Protein AF-K6Z0N6-F1 (afdb_monomer_lite)

Organism: NCBI:txid493475

pLDDT: mean 85.11, std 9.72, range [47.91, 92.19]

Sequence (60 aa):
MSCLTRKLQQKLTRYVQKNSSRFLSNDPEYIHEELVNKGVCPSDVTTDQIIIILKEAKVS

Secondary structure (DSSP, 8-state):
-PPPPHHHHHHHHHHHHHTGGG-S---HHHHHHHHHHTTSS-TT--HHHHHHHHHHHHT-

Radius of gyration: 10.32 Å; chains: 1; bounding box: 27×23×20 Å

Foldseek 3Di:
DPDPDPVLLVQLLVVCLVCVVVDPDPQLVSVQVVCVVVVSDDPPDDSVSSVVSSVSSVVD

Structure (mmCIF, N/CA/C/O backbone):
data_AF-K6Z0N6-F1
#
_entry.id   AF-K6Z0N6-F1
#
loop_
_atom_site.group_PDB
_atom_site.id
_atom_site.type_symbol
_atom_site.label_atom_id
_atom_site.label_alt_id
_atom_site.label_comp_id
_atom_site.label_asym_id
_atom_site.label_entity_id
_atom_site.label_seq_id
_atom_site.pdbx_PDB_ins_code
_atom_site.Cartn_x
_atom_site.Cartn_y
_atom_site.Cartn_z
_atom_site.occupancy
_atom_site.B_iso_or_equiv
_atom_site.auth_seq_id
_atom_site.auth_comp_id
_atom_site.auth_asym_id
_atom_site.auth_atom_id
_atom_site.pdbx_PDB_model_num
ATOM 1 N N . MET A 1 1 ? 15.715 5.639 -5.094 1.00 47.91 1 MET A N 1
ATOM 2 C CA . MET A 1 1 ? 14.389 6.268 -4.924 1.00 47.91 1 MET A CA 1
ATOM 3 C C . MET A 1 1 ? 13.654 6.264 -6.257 1.00 47.91 1 MET A C 1
ATOM 5 O O . MET A 1 1 ? 13.792 7.202 -7.030 1.00 47.91 1 MET A O 1
ATOM 9 N N . SER A 1 2 ? 12.911 5.200 -6.556 1.00 54.31 2 SER A N 1
ATOM 10 C CA . SER A 1 2 ? 11.854 5.254 -7.568 1.00 54.31 2 SER A CA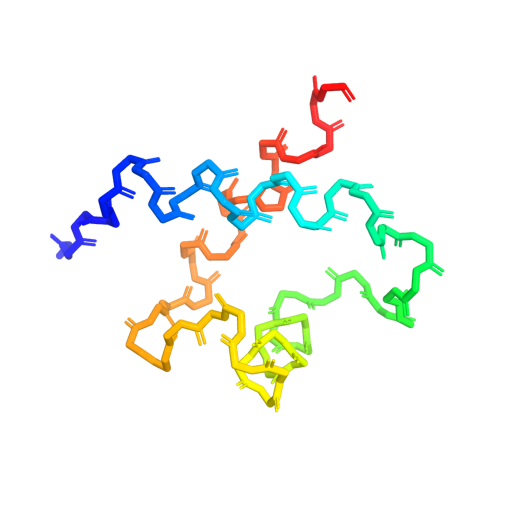 1
ATOM 11 C C . SER A 1 2 ? 10.675 5.998 -6.935 1.00 54.31 2 SER A C 1
ATOM 13 O O . SER A 1 2 ? 10.155 5.590 -5.903 1.00 54.31 2 SER A O 1
ATOM 15 N N . CYS A 1 3 ? 10.310 7.160 -7.468 1.00 64.06 3 CYS A N 1
ATOM 16 C CA . CYS A 1 3 ? 9.125 7.884 -7.017 1.00 64.06 3 CYS A CA 1
ATOM 17 C C . CYS A 1 3 ? 7.897 7.200 -7.632 1.00 64.06 3 CYS A C 1
ATOM 19 O O . CYS A 1 3 ? 7.847 7.042 -8.854 1.00 64.06 3 CYS A O 1
ATOM 21 N N . LEU A 1 4 ? 6.925 6.770 -6.816 1.00 76.88 4 LEU A N 1
ATOM 22 C CA . LEU A 1 4 ? 5.648 6.292 -7.346 1.00 76.88 4 LEU A CA 1
ATOM 23 C C . LEU A 1 4 ? 5.022 7.395 -8.190 1.00 76.88 4 LEU A C 1
ATOM 25 O O . LEU A 1 4 ? 5.057 8.575 -7.838 1.00 76.88 4 LEU A O 1
ATOM 29 N N . THR A 1 5 ? 4.387 7.021 -9.297 1.00 83.81 5 THR A N 1
ATOM 30 C CA . THR A 1 5 ? 3.602 8.011 -10.030 1.00 83.81 5 THR A CA 1
ATOM 31 C C . THR A 1 5 ? 2.503 8.548 -9.108 1.00 83.81 5 THR A C 1
ATOM 33 O O . THR A 1 5 ? 1.813 7.782 -8.431 1.00 83.81 5 THR A O 1
ATOM 36 N N . ARG A 1 6 ? 2.285 9.869 -9.108 1.00 84.44 6 ARG A N 1
ATOM 37 C CA . ARG A 1 6 ? 1.233 10.524 -8.305 1.00 84.44 6 ARG A CA 1
ATOM 38 C C . ARG A 1 6 ? -0.142 9.867 -8.488 1.00 84.44 6 ARG A C 1
ATOM 40 O O . ARG A 1 6 ? -0.934 9.794 -7.554 1.00 84.44 6 ARG A O 1
ATOM 47 N N . LYS A 1 7 ? -0.416 9.355 -9.692 1.00 86.25 7 LYS A N 1
ATOM 48 C CA . LYS A 1 7 ? -1.648 8.629 -10.025 1.00 86.25 7 LYS A CA 1
ATOM 49 C C . LYS A 1 7 ? -1.762 7.299 -9.274 1.00 86.25 7 LYS A C 1
ATOM 51 O O . LYS A 1 7 ? -2.843 6.980 -8.783 1.00 86.25 7 LYS A O 1
ATOM 56 N N . LEU A 1 8 ? -0.674 6.531 -9.190 1.00 87.94 8 LEU A N 1
ATOM 57 C CA . LEU A 1 8 ? -0.641 5.269 -8.453 1.00 87.94 8 LEU A CA 1
ATOM 58 C C . LEU A 1 8 ? -0.816 5.512 -6.954 1.00 87.94 8 LEU A C 1
ATOM 60 O O . LEU A 1 8 ? -1.679 4.888 -6.344 1.00 87.94 8 LEU A O 1
ATOM 64 N N . GLN A 1 9 ? -0.088 6.483 -6.402 1.00 88.12 9 GLN A N 1
ATOM 65 C CA . GLN A 1 9 ? -0.217 6.883 -5.002 1.00 88.12 9 GLN A CA 1
ATOM 66 C C . GLN A 1 9 ? -1.667 7.255 -4.665 1.00 88.12 9 GLN A C 1
ATOM 68 O O . GLN A 1 9 ? -2.271 6.635 -3.801 1.00 88.12 9 GLN A O 1
ATOM 73 N N . GLN A 1 10 ? -2.295 8.151 -5.436 1.00 89.69 10 GLN A N 1
ATOM 74 C CA . GLN A 1 10 ? -3.703 8.519 -5.232 1.00 89.69 10 GLN A CA 1
ATOM 75 C C . GLN A 1 10 ? -4.669 7.332 -5.339 1.00 89.69 10 GLN A C 1
ATOM 77 O O . GLN A 1 10 ? -5.645 7.263 -4.589 1.00 89.69 10 GLN A O 1
ATOM 82 N N . LYS A 1 11 ? -4.437 6.407 -6.279 1.00 90.44 11 LYS A N 1
ATOM 83 C CA . LYS A 1 11 ? -5.263 5.201 -6.432 1.00 90.44 11 LYS A CA 1
ATOM 84 C C . LYS A 1 11 ? -5.158 4.313 -5.190 1.00 90.44 11 LYS A C 1
ATOM 86 O O . LYS A 1 11 ? -6.190 3.860 -4.697 1.00 90.44 11 LYS A O 1
ATOM 91 N N . LEU A 1 12 ? -3.943 4.096 -4.687 1.00 90.62 12 LEU A N 1
ATOM 92 C CA . LEU A 1 12 ? -3.687 3.289 -3.496 1.00 90.62 12 LEU A CA 1
ATOM 93 C C . LEU A 1 12 ? -4.256 3.955 -2.243 1.00 90.62 12 LEU A C 1
ATOM 95 O O . LEU A 1 12 ? -5.011 3.308 -1.524 1.00 90.62 12 LEU A O 1
ATOM 99 N N . THR A 1 13 ? -4.020 5.254 -2.043 1.00 90.81 13 THR A N 1
ATOM 100 C CA . THR A 1 13 ? -4.569 6.022 -0.914 1.00 90.81 13 THR A CA 1
ATOM 101 C C . THR A 1 13 ? -6.093 5.915 -0.863 1.00 90.81 13 THR A C 1
ATOM 103 O O . THR A 1 13 ? -6.647 5.511 0.156 1.00 90.81 13 THR A O 1
ATOM 106 N N . ARG A 1 14 ? -6.788 6.161 -1.985 1.00 91.31 14 ARG A N 1
ATOM 107 C CA . ARG A 1 14 ? -8.257 6.034 -2.057 1.00 91.31 14 ARG A CA 1
ATOM 108 C C . ARG A 1 14 ? -8.739 4.612 -1.787 1.00 91.31 14 ARG A C 1
ATOM 110 O O . ARG A 1 14 ? -9.782 4.423 -1.164 1.00 91.31 14 ARG A O 1
ATOM 117 N N . TYR A 1 15 ? -8.018 3.609 -2.291 1.00 90.81 15 TYR A N 1
ATOM 118 C CA . TYR A 1 15 ? -8.387 2.216 -2.072 1.00 90.81 15 TYR A CA 1
ATOM 119 C C . TYR A 1 15 ? -8.256 1.842 -0.597 1.00 90.81 15 TYR A C 1
ATOM 121 O O . TYR A 1 15 ? -9.202 1.299 -0.028 1.00 90.81 15 TYR A O 1
ATOM 129 N N . VAL A 1 16 ? -7.119 2.164 0.022 1.00 89.00 16 VAL A N 1
ATOM 130 C CA . VAL A 1 16 ? -6.871 1.917 1.444 1.00 89.00 16 VAL A CA 1
ATOM 131 C C . VAL A 1 16 ? -7.919 2.629 2.293 1.00 89.00 16 VAL A C 1
ATOM 133 O O . VAL A 1 16 ? -8.517 1.995 3.151 1.00 89.00 16 VAL A O 1
ATOM 136 N N . GLN A 1 17 ? -8.217 3.901 2.015 1.00 89.19 17 GLN A N 1
ATOM 137 C CA . GLN A 1 17 ? -9.249 4.659 2.733 1.00 89.19 17 GLN A CA 1
ATOM 138 C C . GLN A 1 17 ? -10.619 3.982 2.670 1.00 89.19 17 GLN A C 1
ATOM 140 O O . GLN A 1 17 ? -11.262 3.775 3.696 1.00 89.19 17 GLN A O 1
ATOM 145 N N . LYS A 1 18 ? -11.056 3.581 1.469 1.00 88.81 18 LYS A N 1
ATOM 146 C CA . LYS A 1 18 ? -12.365 2.945 1.262 1.00 88.81 18 LYS A CA 1
ATOM 147 C C . LYS A 1 18 ? -12.466 1.547 1.884 1.00 88.81 18 LYS A C 1
ATOM 149 O O . LYS A 1 18 ? -13.569 1.086 2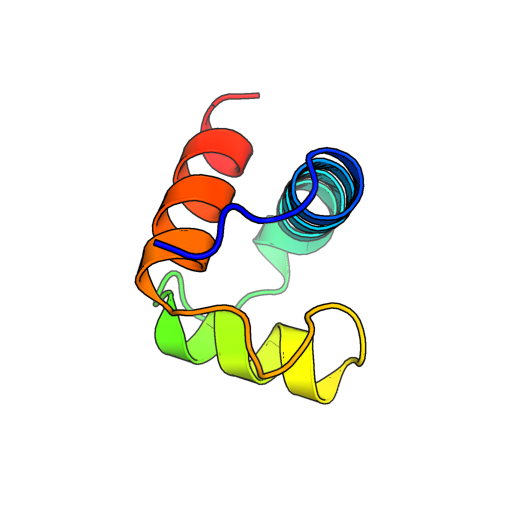.165 1.00 88.81 18 LYS A O 1
ATOM 154 N N . ASN A 1 19 ? -11.339 0.860 2.057 1.00 87.69 19 ASN A N 1
ATOM 155 C CA . ASN A 1 19 ? -11.281 -0.518 2.545 1.00 87.69 19 ASN A CA 1
ATOM 156 C C . ASN A 1 19 ? -10.589 -0.629 3.911 1.00 87.69 19 ASN A C 1
ATOM 158 O O . ASN A 1 19 ? -10.215 -1.729 4.300 1.00 87.69 19 ASN A O 1
ATOM 162 N N . SER A 1 20 ? -10.434 0.474 4.645 1.00 81.56 20 SER A N 1
ATOM 163 C CA . SER A 1 20 ? -9.666 0.526 5.895 1.00 81.56 20 SER A CA 1
ATOM 164 C C . SER A 1 20 ? -10.159 -0.477 6.944 1.00 81.56 20 SER A C 1
ATOM 166 O O . SER A 1 20 ? -9.353 -1.085 7.636 1.00 81.56 20 SER A O 1
ATOM 168 N N . SER A 1 21 ? -11.470 -0.724 6.999 1.00 83.19 21 SER A N 1
ATOM 169 C CA . SER A 1 21 ? -12.102 -1.712 7.883 1.00 83.19 21 SER A CA 1
ATOM 170 C C . SER A 1 21 ? -11.947 -3.172 7.442 1.00 83.19 21 SER A C 1
ATOM 172 O O . SER A 1 21 ? -12.336 -4.072 8.182 1.00 83.19 21 SER A O 1
ATOM 174 N N . ARG A 1 22 ? -11.434 -3.427 6.232 1.00 83.25 22 ARG A N 1
ATOM 175 C CA . ARG A 1 22 ? -11.255 -4.780 5.678 1.00 83.25 22 ARG A CA 1
ATOM 176 C C . ARG A 1 22 ? -9.871 -5.355 5.944 1.00 83.25 22 ARG A C 1
ATOM 178 O O . ARG A 1 22 ? -9.704 -6.562 5.806 1.00 83.25 22 ARG A O 1
ATOM 185 N N . PHE A 1 23 ? -8.903 -4.516 6.300 1.00 82.19 23 PHE A N 1
ATOM 186 C CA . PHE A 1 23 ? -7.575 -4.985 6.664 1.00 82.19 23 PHE A CA 1
ATOM 187 C C . PHE A 1 23 ? -7.617 -5.556 8.081 1.00 82.19 23 PHE A C 1
ATOM 189 O O . PHE A 1 23 ? -8.035 -4.885 9.023 1.00 82.19 23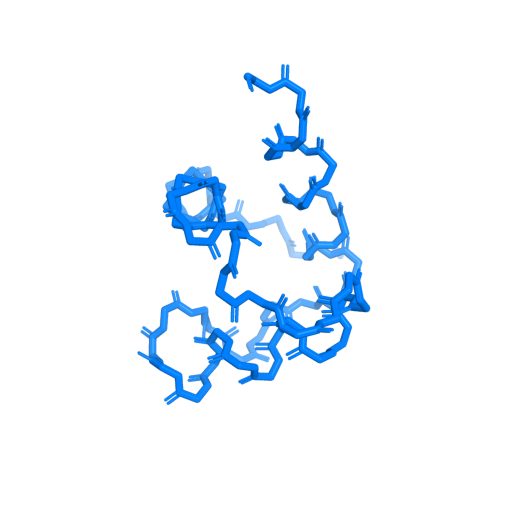 PHE A O 1
ATOM 196 N N . LEU A 1 24 ? -7.182 -6.808 8.225 1.00 79.62 24 LEU A N 1
ATOM 197 C CA . LEU A 1 24 ? -7.115 -7.499 9.517 1.00 79.62 24 LEU A CA 1
ATOM 198 C C . LEU A 1 24 ? -5.948 -7.005 10.384 1.00 79.62 24 LEU A C 1
ATOM 200 O O . LEU A 1 24 ? -5.944 -7.206 11.596 1.00 79.62 24 LEU A O 1
ATOM 204 N N . SER A 1 25 ? -4.968 -6.350 9.761 1.00 82.81 25 SER A N 1
ATOM 205 C CA . SER A 1 25 ? -3.788 -5.787 10.403 1.00 82.81 25 SER A CA 1
ATOM 206 C C . SER A 1 25 ? -3.489 -4.397 9.845 1.00 82.81 25 SER A C 1
ATOM 208 O O . SER A 1 25 ? -3.761 -4.109 8.682 1.00 82.81 25 SER A O 1
ATOM 210 N N . ASN A 1 26 ? -2.895 -3.544 10.681 1.00 81.44 26 ASN A N 1
ATOM 211 C CA . ASN A 1 26 ? -2.311 -2.263 10.267 1.00 81.44 26 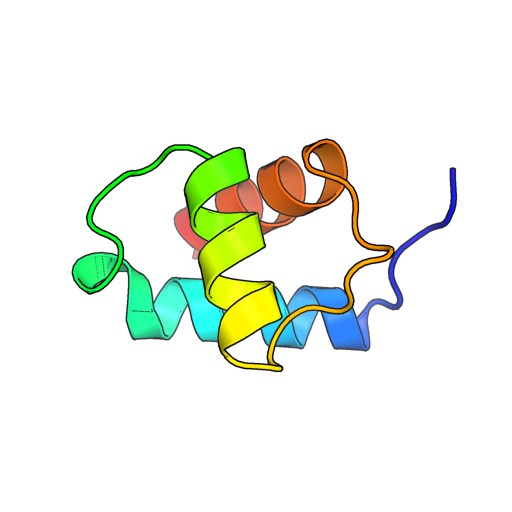ASN A CA 1
ATOM 212 C C . ASN A 1 26 ? -0.847 -2.404 9.819 1.00 81.44 26 ASN A C 1
ATOM 214 O O . ASN A 1 26 ? -0.185 -1.391 9.581 1.00 81.44 26 ASN A O 1
ATOM 218 N N . ASP A 1 27 ? -0.343 -3.636 9.766 1.00 88.25 27 ASP A N 1
ATOM 219 C CA . ASP A 1 27 ? 1.009 -3.942 9.335 1.00 88.25 27 ASP A CA 1
ATOM 220 C C . ASP A 1 27 ? 1.200 -3.614 7.837 1.00 88.25 27 ASP A C 1
ATOM 222 O O . ASP A 1 27 ? 0.455 -4.128 6.995 1.00 88.25 27 ASP A O 1
ATOM 226 N N . PRO A 1 28 ? 2.159 -2.740 7.481 1.00 88.44 28 PRO A N 1
ATOM 227 C CA . PRO A 1 28 ? 2.400 -2.343 6.099 1.00 88.44 28 PRO A CA 1
ATOM 228 C C . PRO A 1 28 ? 2.778 -3.501 5.173 1.00 88.44 28 PRO A C 1
ATOM 230 O O . PRO A 1 28 ? 2.405 -3.457 4.002 1.00 88.44 28 PRO A O 1
ATOM 233 N N . GLU A 1 29 ? 3.494 -4.515 5.668 1.00 90.50 29 GLU A N 1
ATOM 234 C CA . GLU A 1 29 ? 3.896 -5.681 4.870 1.00 90.50 29 GLU A CA 1
ATOM 235 C C . GLU A 1 29 ? 2.683 -6.544 4.524 1.00 90.50 29 GLU A C 1
ATOM 237 O O . GLU A 1 29 ? 2.444 -6.825 3.349 1.00 90.50 29 GLU A O 1
ATOM 242 N N . TYR A 1 30 ? 1.850 -6.852 5.522 1.00 90.81 30 TYR A N 1
ATOM 243 C CA . TYR A 1 30 ? 0.576 -7.535 5.309 1.00 90.81 30 TYR A CA 1
ATOM 244 C C . TYR A 1 30 ? -0.334 -6.784 4.321 1.00 90.81 30 TYR A C 1
ATOM 246 O O . TYR A 1 30 ? -0.869 -7.369 3.377 1.00 90.81 30 TYR A O 1
ATOM 254 N N . ILE A 1 31 ? -0.501 -5.467 4.499 1.00 89.62 31 ILE A N 1
ATOM 255 C CA . ILE A 1 31 ? -1.343 -4.663 3.602 1.00 89.62 31 ILE A CA 1
ATOM 256 C C . ILE A 1 31 ? -0.757 -4.644 2.185 1.00 89.62 31 ILE A C 1
ATOM 258 O O . ILE A 1 31 ? -1.509 -4.727 1.213 1.00 89.62 31 ILE A O 1
ATOM 262 N N . HIS A 1 32 ? 0.566 -4.547 2.046 1.00 92.19 32 HIS A N 1
ATOM 263 C CA . HIS A 1 32 ? 1.228 -4.604 0.748 1.00 92.19 32 HIS A CA 1
ATOM 264 C C . HIS A 1 32 ? 0.919 -5.916 0.021 1.00 92.19 32 HIS A C 1
ATOM 266 O O . HIS A 1 32 ? 0.429 -5.886 -1.109 1.00 92.19 32 HIS A O 1
ATOM 272 N N . GLU A 1 33 ? 1.132 -7.050 0.688 1.00 91.44 33 GLU A N 1
ATOM 273 C CA . GLU A 1 33 ? 0.866 -8.375 0.132 1.00 91.44 33 GLU A CA 1
ATOM 274 C C . GLU A 1 33 ? -0.604 -8.522 -0.286 1.00 91.44 33 GLU A C 1
ATOM 276 O O . GLU A 1 33 ? -0.904 -8.956 -1.400 1.00 91.44 33 GLU A O 1
ATOM 281 N N . GLU A 1 34 ? -1.541 -8.073 0.552 1.00 90.56 34 GLU A N 1
ATOM 282 C CA . GLU A 1 34 ? -2.969 -8.121 0.241 1.00 90.56 34 GLU A CA 1
ATOM 283 C C . GLU A 1 34 ? -3.326 -7.270 -0.993 1.00 90.56 34 GLU A C 1
ATOM 285 O O . GLU A 1 34 ? -4.121 -7.686 -1.844 1.00 90.56 34 GLU A O 1
ATOM 290 N N . LEU A 1 35 ? -2.736 -6.078 -1.124 1.00 90.69 35 LEU A N 1
ATOM 291 C CA . LEU A 1 35 ? -2.965 -5.194 -2.267 1.00 90.69 35 LEU A CA 1
ATOM 292 C C . LEU A 1 35 ? -2.358 -5.744 -3.565 1.00 90.69 35 LEU A C 1
ATOM 294 O O . LEU A 1 35 ? -2.963 -5.567 -4.629 1.00 90.69 35 LEU A O 1
ATOM 298 N N . VAL A 1 36 ? -1.198 -6.399 -3.487 1.00 91.88 36 VAL A N 1
ATOM 299 C CA . VAL A 1 36 ? -0.556 -7.076 -4.625 1.00 91.88 36 VAL A CA 1
ATOM 300 C C . VAL A 1 36 ? -1.388 -8.278 -5.062 1.00 91.88 36 VAL A C 1
ATOM 302 O O . VAL A 1 36 ? -1.747 -8.374 -6.235 1.00 91.88 36 VAL A O 1
ATOM 305 N N . ASN A 1 37 ? -1.807 -9.127 -4.121 1.00 91.25 37 ASN A N 1
ATOM 306 C CA . ASN A 1 37 ? -2.647 -10.298 -4.391 1.00 91.25 37 ASN A CA 1
ATOM 307 C C . ASN A 1 37 ? -3.995 -9.927 -5.030 1.00 91.25 37 ASN A C 1
ATOM 309 O O . ASN A 1 37 ? -4.542 -10.679 -5.834 1.00 91.25 37 ASN A O 1
ATOM 313 N N . LYS A 1 38 ? -4.527 -8.739 -4.720 1.00 88.56 38 LYS A N 1
ATOM 314 C CA . LYS A 1 38 ? -5.752 -8.198 -5.333 1.00 88.56 38 LYS A CA 1
ATOM 315 C C . LYS A 1 38 ? -5.524 -7.496 -6.679 1.00 88.56 38 LYS A C 1
ATOM 317 O O . LYS A 1 38 ? -6.488 -7.002 -7.265 1.00 88.56 38 LYS A O 1
ATOM 322 N N . GLY A 1 39 ? -4.283 -7.389 -7.157 1.00 89.25 39 GLY A N 1
ATOM 323 C CA . GLY A 1 39 ? -3.932 -6.673 -8.390 1.00 89.25 39 GLY A CA 1
ATOM 324 C C . GLY A 1 39 ? -4.123 -5.152 -8.305 1.00 89.25 39 GLY A C 1
ATOM 325 O O . GLY A 1 39 ? -4.290 -4.475 -9.323 1.00 89.25 39 GLY A O 1
ATOM 326 N N . VAL A 1 40 ? -4.153 -4.595 -7.091 1.00 88.81 40 VAL A N 1
ATOM 327 C CA . VAL A 1 40 ? -4.365 -3.159 -6.842 1.00 88.81 40 VAL A CA 1
ATOM 328 C C . VAL A 1 40 ? -3.033 -2.419 -6.759 1.00 88.81 40 VAL A C 1
ATOM 330 O O . VAL A 1 40 ? -2.935 -1.298 -7.274 1.00 88.81 40 VAL A O 1
ATOM 333 N N . CYS A 1 41 ? -2.032 -3.050 -6.139 1.00 90.00 41 CYS A N 1
ATOM 334 C CA . CYS A 1 41 ? -0.675 -2.540 -5.985 1.00 90.00 41 CYS A CA 1
ATOM 335 C C . CYS A 1 41 ? 0.305 -3.328 -6.865 1.00 90.00 41 CYS A C 1
ATOM 337 O O . CYS A 1 41 ? 0.267 -4.556 -6.856 1.00 90.00 41 CYS A O 1
ATOM 339 N N . PRO A 1 42 ? 1.170 -2.650 -7.634 1.00 89.62 42 PRO A N 1
ATOM 340 C CA . PRO A 1 42 ? 2.304 -3.290 -8.288 1.00 89.62 42 PRO A CA 1
ATOM 341 C C . PRO A 1 42 ? 3.276 -3.901 -7.265 1.00 89.62 42 PRO A C 1
ATOM 343 O O . PRO A 1 42 ? 3.446 -3.355 -6.177 1.00 89.62 42 PRO A O 1
ATOM 346 N N . SER A 1 43 ? 3.917 -5.019 -7.609 1.00 88.06 43 SER A N 1
ATOM 347 C CA . SER A 1 43 ? 4.858 -5.725 -6.723 1.00 88.06 43 SER A CA 1
ATOM 348 C C . SER A 1 43 ? 6.205 -5.013 -6.550 1.00 88.06 43 SER A C 1
ATOM 350 O O . SER A 1 43 ? 6.983 -5.372 -5.675 1.00 88.06 43 SER A O 1
ATOM 352 N N . ASP A 1 44 ? 6.508 -4.040 -7.411 1.00 87.62 44 ASP A N 1
ATOM 353 C CA . ASP A 1 44 ? 7.692 -3.178 -7.352 1.00 87.62 44 ASP A CA 1
ATOM 354 C C . ASP A 1 44 ? 7.533 -1.998 -6.378 1.00 87.62 44 ASP A C 1
ATOM 356 O O . ASP A 1 44 ? 8.490 -1.254 -6.147 1.00 87.62 44 ASP A O 1
ATOM 360 N N . VAL A 1 45 ? 6.344 -1.829 -5.787 1.00 88.25 45 VAL A N 1
ATOM 361 C CA . VAL A 1 45 ? 6.129 -0.884 -4.689 1.00 88.25 45 VAL A CA 1
ATOM 362 C C . VAL A 1 45 ? 6.794 -1.424 -3.427 1.00 88.25 45 VAL A C 1
ATOM 364 O O . VAL A 1 45 ? 6.614 -2.578 -3.053 1.00 88.25 45 VAL A O 1
ATOM 367 N N . THR A 1 46 ? 7.578 -0.588 -2.751 1.00 90.12 46 THR A N 1
ATOM 368 C CA . THR A 1 46 ? 8.258 -0.999 -1.517 1.00 90.12 46 THR A CA 1
ATOM 369 C C . THR A 1 46 ? 7.390 -0.756 -0.288 1.00 90.12 46 THR A C 1
ATOM 371 O O . THR A 1 46 ? 6.536 0.135 -0.268 1.00 90.12 46 THR A O 1
ATOM 374 N N . THR A 1 47 ? 7.664 -1.489 0.792 1.00 89.44 47 THR A N 1
ATOM 375 C CA . THR A 1 47 ? 6.994 -1.300 2.086 1.00 89.44 47 THR A CA 1
ATOM 376 C C . THR A 1 47 ? 7.092 0.147 2.583 1.00 89.44 47 THR A C 1
ATOM 378 O O . THR A 1 47 ? 6.103 0.697 3.062 1.00 89.44 47 THR A O 1
ATOM 381 N N . ASP A 1 48 ? 8.228 0.825 2.383 1.00 89.62 48 ASP A N 1
ATOM 382 C CA . ASP A 1 48 ? 8.391 2.244 2.741 1.00 89.62 48 ASP A CA 1
ATOM 383 C C . ASP A 1 48 ? 7.397 3.160 2.013 1.00 89.62 48 ASP A C 1
ATOM 385 O O . ASP A 1 48 ? 6.840 4.092 2.598 1.00 89.62 48 ASP A O 1
ATOM 389 N N . GLN A 1 49 ? 7.134 2.890 0.733 1.00 88.38 49 GLN A N 1
ATOM 390 C CA . GLN A 1 49 ? 6.154 3.645 -0.044 1.00 88.38 49 GLN A CA 1
ATOM 391 C C . GLN A 1 49 ? 4.724 3.353 0.424 1.00 88.38 49 GLN A C 1
ATOM 393 O O . GLN A 1 49 ? 3.903 4.270 0.495 1.00 88.38 49 GLN A O 1
ATOM 398 N N . ILE A 1 50 ? 4.435 2.105 0.806 1.00 90.12 50 ILE A N 1
ATOM 399 C CA . ILE A 1 50 ? 3.158 1.734 1.426 1.00 90.12 50 ILE A CA 1
ATOM 400 C C . ILE A 1 50 ? 2.970 2.475 2.745 1.00 90.12 50 ILE A C 1
A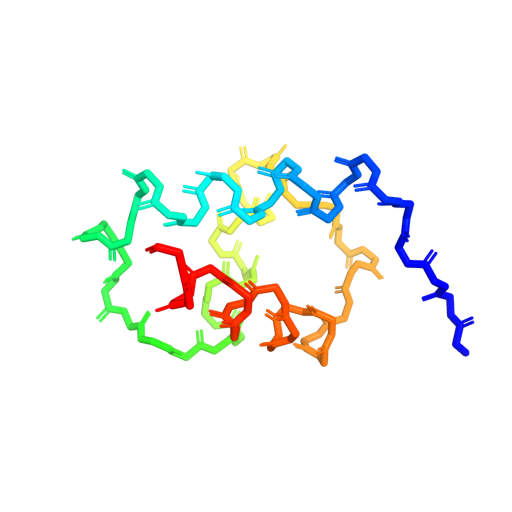TOM 402 O O . ILE A 1 50 ? 1.906 3.042 2.961 1.00 90.12 50 ILE A O 1
ATOM 406 N N . ILE A 1 51 ? 3.997 2.575 3.592 1.00 90.81 51 ILE A N 1
ATOM 407 C CA . ILE A 1 51 ? 3.925 3.344 4.842 1.00 90.81 51 ILE A CA 1
ATOM 408 C C . ILE A 1 51 ? 3.523 4.798 4.569 1.00 90.81 51 ILE A C 1
ATOM 410 O O . ILE A 1 51 ? 2.679 5.342 5.284 1.00 9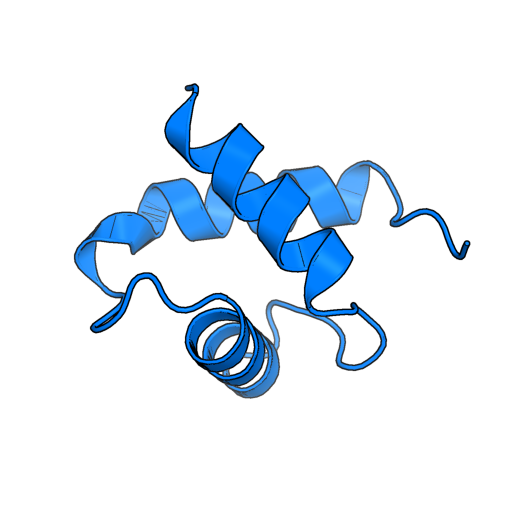0.81 51 ILE A O 1
ATOM 414 N N . ILE A 1 52 ? 4.091 5.431 3.539 1.00 89.44 52 ILE A N 1
ATOM 415 C CA . ILE A 1 52 ? 3.727 6.800 3.145 1.00 89.44 52 ILE A CA 1
ATOM 416 C C . ILE A 1 52 ? 2.252 6.866 2.727 1.00 89.44 52 ILE A C 1
ATOM 418 O O . ILE A 1 52 ? 1.512 7.706 3.237 1.00 89.44 52 ILE A O 1
ATOM 422 N N . ILE A 1 53 ? 1.799 5.942 1.878 1.00 89.19 53 ILE A N 1
ATOM 423 C CA . ILE A 1 53 ? 0.399 5.862 1.433 1.00 89.19 53 ILE A CA 1
ATOM 424 C C . ILE A 1 53 ? -0.555 5.656 2.613 1.00 89.19 53 ILE A C 1
ATOM 426 O O . ILE A 1 53 ? -1.590 6.311 2.690 1.00 89.19 53 ILE A O 1
ATOM 430 N N . LEU A 1 54 ? -0.218 4.763 3.545 1.00 88.44 54 LEU A N 1
ATOM 431 C CA . LEU A 1 54 ? -1.025 4.486 4.732 1.00 88.44 54 LEU A CA 1
ATOM 432 C C . LEU A 1 54 ? -1.100 5.706 5.654 1.00 88.44 54 LEU A C 1
ATOM 434 O O . LEU A 1 54 ? -2.159 5.984 6.217 1.00 88.44 54 LEU A O 1
ATOM 438 N N . LYS A 1 55 ? 0.003 6.449 5.803 1.00 88.06 55 LYS A N 1
ATOM 439 C CA . LYS A 1 55 ? 0.022 7.710 6.555 1.00 88.06 55 LYS A CA 1
ATOM 440 C C . LYS A 1 55 ? -0.888 8.747 5.905 1.00 88.06 55 LYS A C 1
ATOM 442 O O . LYS A 1 55 ? -1.710 9.329 6.600 1.00 88.06 55 LYS A O 1
ATOM 447 N N . GLU A 1 56 ? -0.798 8.933 4.591 1.00 86.62 56 GLU A N 1
ATOM 448 C CA . GLU A 1 56 ? -1.681 9.847 3.855 1.00 86.62 56 GLU A CA 1
ATOM 449 C C . GLU A 1 56 ? -3.150 9.420 3.936 1.00 86.62 56 GLU A C 1
ATOM 451 O O . GLU A 1 56 ? -4.033 10.256 4.120 1.00 86.62 56 GLU A O 1
ATOM 456 N N . ALA A 1 57 ? -3.413 8.114 3.861 1.00 85.12 57 ALA A N 1
ATOM 457 C CA . ALA A 1 57 ? -4.754 7.554 3.935 1.00 85.12 57 ALA A CA 1
ATOM 458 C C . ALA A 1 57 ? -5.438 7.843 5.280 1.00 85.12 57 ALA A C 1
ATOM 460 O O . ALA A 1 57 ? -6.634 8.119 5.291 1.00 85.12 57 ALA A O 1
ATOM 461 N N . LYS A 1 58 ? -4.693 7.816 6.393 1.00 78.44 58 LYS A N 1
ATOM 462 C CA . LYS A 1 58 ? -5.205 8.099 7.747 1.00 78.44 58 LYS A CA 1
ATOM 463 C C . LYS A 1 58 ? -5.486 9.581 8.018 1.00 78.44 58 LYS A C 1
ATOM 465 O O . LYS A 1 58 ? -6.119 9.887 9.021 1.00 78.44 58 LYS A O 1
ATOM 470 N N . VAL A 1 59 ? -4.980 10.486 7.180 1.00 60.31 59 VAL A N 1
ATOM 471 C CA . VAL A 1 59 ? -5.022 11.942 7.408 1.00 60.31 59 VAL A CA 1
ATOM 472 C C . VAL A 1 59 ? -6.182 12.627 6.656 1.00 60.31 59 VAL A C 1
ATOM 474 O O . VAL A 1 59 ? -6.341 13.837 6.781 1.00 60.31 59 VAL A O 1
ATOM 477 N N . SER A 1 60 ? -7.020 11.896 5.903 1.00 50.59 60 SER A N 1
ATOM 478 C CA . SER A 1 60 ? -8.210 12.468 5.224 1.00 50.59 60 SER A CA 1
ATOM 479 C C . SER A 1 60 ? -9.531 12.118 5.890 1.00 50.59 60 SER A C 1
ATOM 481 O O . SER A 1 60 ? -9.645 10.982 6.399 1.00 50.59 60 SER A O 1
#